Protein AF-A0A438HH87-F1 (afdb_monomer_lite)

Structure (mmCIF, N/CA/C/O backbone):
data_AF-A0A438HH87-F1
#
_entry.id   AF-A0A438HH87-F1
#
loop_
_atom_site.group_PDB
_atom_site.id
_atom_site.type_symbol
_atom_site.label_atom_id
_atom_site.label_alt_id
_atom_site.label_comp_id
_atom_site.label_asym_id
_atom_site.label_entity_id
_atom_site.label_seq_id
_atom_site.pdbx_PDB_ins_code
_atom_site.Cartn_x
_atom_site.Cartn_y
_atom_site.Cartn_z
_atom_site.occupancy
_atom_site.B_iso_or_equiv
_atom_site.auth_seq_id
_atom_site.auth_comp_id
_atom_site.aut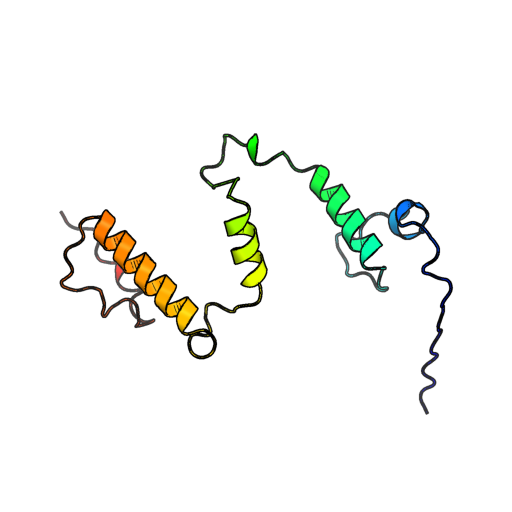h_asym_id
_atom_site.auth_atom_id
_atom_site.pdbx_PDB_model_num
ATOM 1 N N . MET A 1 1 ? -16.057 -12.570 -38.753 1.00 33.75 1 MET A N 1
ATOM 2 C CA . MET A 1 1 ? -15.200 -13.696 -38.332 1.00 33.75 1 MET A CA 1
ATOM 3 C C . MET A 1 1 ? -13.839 -13.107 -37.994 1.00 33.75 1 MET A C 1
ATOM 5 O O . MET A 1 1 ? -13.091 -12.773 -38.899 1.00 33.75 1 MET A O 1
ATOM 9 N N . VAL A 1 2 ? -13.604 -12.812 -36.714 1.00 32.81 2 VAL A N 1
ATOM 10 C CA . VAL A 1 2 ? -12.343 -12.239 -36.220 1.00 32.81 2 VAL A CA 1
ATOM 11 C C . VAL A 1 2 ? -11.447 -13.413 -35.855 1.00 32.81 2 VAL A C 1
ATOM 13 O O . VAL A 1 2 ? -11.847 -14.264 -35.066 1.00 32.81 2 VAL A O 1
ATOM 16 N N . ILE A 1 3 ? -10.277 -13.500 -36.481 1.00 38.28 3 ILE A N 1
ATOM 17 C CA . ILE A 1 3 ? -9.288 -14.530 -36.170 1.00 38.28 3 ILE A CA 1
ATOM 18 C C . ILE A 1 3 ? -8.517 -14.026 -34.950 1.00 38.28 3 ILE A C 1
ATOM 20 O O . ILE A 1 3 ? -7.597 -13.222 -35.073 1.00 38.28 3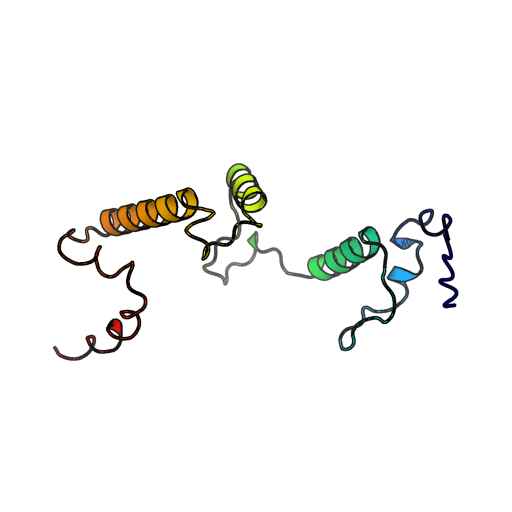 ILE A O 1
ATOM 24 N N . SER A 1 4 ? -8.937 -14.447 -33.758 1.00 40.66 4 SER A N 1
ATOM 25 C CA . SER A 1 4 ? -8.120 -14.331 -32.551 1.00 40.66 4 SER A CA 1
ATOM 26 C C . SER A 1 4 ? -6.971 -15.323 -32.677 1.00 40.66 4 SER A C 1
ATOM 28 O O . SER A 1 4 ? -7.137 -16.514 -32.425 1.00 40.66 4 SER A O 1
ATOM 30 N N . THR A 1 5 ? -5.809 -14.848 -33.116 1.00 40.53 5 THR A N 1
ATOM 31 C CA . THR A 1 5 ? -4.584 -15.647 -33.110 1.00 40.53 5 THR A CA 1
ATOM 32 C C . THR A 1 5 ? -4.148 -15.837 -31.660 1.00 40.53 5 THR A C 1
ATOM 34 O O . THR A 1 5 ? -3.469 -14.990 -31.085 1.00 40.53 5 THR A O 1
ATOM 37 N N . THR A 1 6 ? -4.557 -16.943 -31.042 1.00 46.66 6 THR A N 1
ATOM 38 C CA . THR A 1 6 ? -3.969 -17.415 -29.789 1.00 46.66 6 THR A CA 1
ATOM 39 C C . THR A 1 6 ? -2.578 -17.955 -30.102 1.00 46.66 6 THR A C 1
ATOM 41 O O . THR A 1 6 ? -2.410 -19.143 -30.373 1.00 46.66 6 THR A O 1
ATOM 44 N N . ILE A 1 7 ? -1.573 -17.077 -30.106 1.00 50.19 7 ILE A N 1
ATOM 45 C CA . ILE A 1 7 ? -0.180 -17.513 -30.013 1.00 50.19 7 ILE A CA 1
ATOM 46 C C . ILE A 1 7 ? -0.001 -17.999 -28.574 1.00 50.19 7 ILE A C 1
ATOM 48 O O . ILE A 1 7 ? 0.280 -17.223 -27.666 1.00 50.19 7 ILE A O 1
ATOM 52 N N . SER A 1 8 ? -0.254 -19.287 -28.350 1.00 49.16 8 SER A N 1
ATOM 53 C CA . SER A 1 8 ? 0.157 -19.977 -27.135 1.00 49.16 8 SER A CA 1
ATOM 54 C C . SER A 1 8 ? 1.669 -20.179 -27.207 1.00 49.16 8 SER A C 1
ATOM 56 O O . SER A 1 8 ? 2.136 -21.255 -27.584 1.00 49.16 8 SER A O 1
ATOM 58 N N . ASP A 1 9 ? 2.442 -19.134 -26.911 1.00 45.75 9 ASP A N 1
ATOM 59 C CA . ASP A 1 9 ? 3.893 -19.259 -26.812 1.00 45.75 9 ASP A CA 1
ATOM 60 C C . ASP A 1 9 ? 4.251 -19.815 -25.430 1.00 45.75 9 ASP A C 1
ATOM 62 O O . ASP A 1 9 ? 4.641 -19.112 -24.502 1.00 45.75 9 ASP A O 1
ATOM 66 N N . SER A 1 10 ? 4.075 -21.126 -25.267 1.00 47.91 10 SER A N 1
ATOM 67 C CA . SER A 1 10 ? 4.450 -21.867 -24.057 1.00 47.91 10 SER A CA 1
ATOM 68 C C . SER A 1 10 ? 5.968 -21.881 -23.797 1.00 47.91 10 SER A C 1
ATOM 70 O O . SER A 1 10 ? 6.419 -22.549 -22.869 1.00 47.91 10 SER A O 1
ATOM 72 N N . SER A 1 11 ? 6.764 -21.178 -24.614 1.00 48.41 11 SER A N 1
ATOM 73 C CA . SER A 1 11 ? 8.227 -21.140 -24.560 1.00 48.41 11 SER A CA 1
ATOM 74 C C . SER A 1 11 ? 8.809 -19.902 -23.852 1.00 48.41 11 SER A C 1
ATOM 76 O O . SER A 1 11 ? 9.995 -19.893 -23.523 1.00 48.41 11 SER A O 1
ATOM 78 N N . GLU A 1 12 ? 7.997 -18.885 -23.527 1.00 54.31 12 GLU A N 1
ATOM 79 C CA . GLU A 1 12 ? 8.492 -17.616 -22.957 1.00 54.31 12 GLU A CA 1
ATOM 80 C C . GLU A 1 12 ? 8.892 -17.671 -21.469 1.00 54.31 12 GLU A C 1
ATOM 82 O O . GLU A 1 12 ? 9.579 -16.773 -20.983 1.00 54.31 12 GLU A O 1
ATOM 87 N N . HIS A 1 13 ? 8.530 -18.729 -20.740 1.00 54.97 13 HIS A N 1
ATOM 88 C CA . HIS A 1 13 ? 8.760 -18.831 -19.290 1.00 54.97 13 HIS A CA 1
ATOM 89 C C . HIS A 1 13 ? 10.085 -19.501 -18.880 1.00 54.97 13 HIS A C 1
ATOM 91 O O . HIS A 1 13 ? 10.330 -19.683 -17.690 1.00 54.97 13 HIS A O 1
ATOM 97 N N . LEU A 1 14 ? 10.952 -19.876 -19.827 1.00 56.44 14 LEU A N 1
ATOM 98 C CA . LEU A 1 14 ? 12.192 -20.612 -19.522 1.00 56.44 14 LEU A CA 1
ATOM 99 C C . LEU A 1 14 ? 13.410 -19.721 -19.229 1.00 56.44 14 LEU A C 1
ATOM 101 O O . LEU A 1 14 ? 14.470 -20.232 -18.866 1.00 56.44 14 LEU A O 1
ATOM 105 N N . HIS A 1 15 ? 13.290 -18.399 -19.368 1.00 58.31 15 HIS A N 1
ATOM 106 C CA . HIS A 1 15 ? 14.397 -17.483 -19.100 1.00 58.31 15 HIS A CA 1
ATOM 107 C C . HIS A 1 15 ? 14.330 -16.917 -17.681 1.00 58.31 15 HIS A C 1
ATOM 109 O O . HIS A 1 15 ? 13.342 -16.297 -17.297 1.00 58.31 15 HIS A O 1
ATOM 115 N N . ALA A 1 16 ? 15.423 -17.068 -16.924 1.00 68.75 16 ALA A N 1
ATOM 116 C CA . ALA A 1 16 ? 15.635 -16.319 -15.688 1.00 68.75 16 ALA A CA 1
ATOM 117 C C . ALA A 1 16 ? 15.455 -14.812 -15.951 1.00 68.75 16 ALA A C 1
ATOM 119 O O . ALA A 1 16 ? 15.896 -14.323 -16.993 1.00 68.75 16 ALA A O 1
ATOM 120 N N . THR A 1 17 ? 14.849 -14.071 -15.017 1.00 74.38 17 THR A N 1
ATOM 121 C CA . THR A 1 17 ? 14.486 -12.649 -15.183 1.00 74.38 17 THR A CA 1
ATOM 122 C C . THR A 1 17 ? 15.621 -11.801 -15.767 1.00 74.38 17 THR A C 1
ATOM 124 O O . THR A 1 17 ? 15.412 -11.082 -16.741 1.00 74.38 17 THR A O 1
ATOM 127 N N . PHE A 1 18 ? 16.848 -11.967 -15.270 1.00 75.38 18 PHE A N 1
ATOM 128 C CA . PHE A 1 18 ? 18.034 -11.238 -15.740 1.00 75.38 18 PHE A CA 1
ATOM 129 C C . PHE A 1 18 ? 18.606 -11.719 -17.085 1.00 75.38 18 PHE A C 1
ATOM 131 O O . PHE A 1 18 ? 19.342 -10.987 -17.740 1.00 75.38 18 PHE A O 1
ATOM 138 N N . ALA A 1 19 ? 18.272 -12.936 -17.523 1.00 76.75 19 ALA A N 1
ATOM 139 C CA . ALA A 1 19 ? 18.620 -13.459 -18.847 1.00 76.75 19 ALA A CA 1
ATOM 140 C C . ALA A 1 19 ? 17.569 -13.102 -19.915 1.00 76.75 19 ALA A C 1
ATOM 142 O O . ALA A 1 19 ? 17.790 -13.332 -21.106 1.00 76.75 19 ALA A O 1
ATOM 143 N N . SER A 1 20 ? 16.423 -12.563 -19.495 1.00 75.38 20 SER A N 1
ATOM 144 C CA . SER A 1 20 ? 15.342 -12.156 -20.384 1.00 75.38 20 SER A CA 1
ATOM 145 C C . SER A 1 20 ? 15.654 -10.837 -21.100 1.00 75.38 20 SER A C 1
ATOM 147 O O . SER A 1 20 ? 16.503 -10.044 -20.689 1.00 75.38 20 SER A O 1
ATOM 149 N N . ARG A 1 21 ? 14.917 -10.560 -22.178 1.00 73.50 21 ARG A N 1
ATOM 150 C CA . ARG A 1 21 ? 15.008 -9.282 -22.901 1.00 73.50 21 ARG A CA 1
ATOM 151 C C . ARG A 1 21 ? 14.490 -8.083 -22.094 1.00 73.50 21 ARG A C 1
ATOM 153 O O . ARG A 1 21 ? 14.824 -6.957 -22.433 1.00 73.50 21 ARG A O 1
ATOM 160 N N . TYR A 1 22 ? 13.708 -8.314 -21.037 1.00 72.75 22 TYR A N 1
ATOM 161 C CA . TYR A 1 22 ? 13.012 -7.257 -20.295 1.00 72.75 22 TYR A CA 1
ATOM 162 C C . TYR A 1 22 ? 13.943 -6.367 -19.461 1.00 72.75 22 TYR A C 1
ATOM 164 O O . TYR A 1 22 ? 13.583 -5.235 -19.175 1.00 72.75 22 TYR A O 1
ATOM 172 N N . VAL A 1 23 ? 15.139 -6.851 -19.108 1.00 71.06 23 VAL A N 1
ATOM 173 C CA . VAL A 1 23 ? 16.140 -6.092 -18.328 1.00 71.06 23 VAL A CA 1
ATOM 174 C C . VAL A 1 23 ? 17.137 -5.350 -19.239 1.00 71.06 23 VAL A C 1
ATOM 176 O O . VAL A 1 23 ? 18.004 -4.623 -18.766 1.00 71.06 23 VAL A O 1
ATOM 179 N N . ARG A 1 24 ? 17.047 -5.527 -20.567 1.00 75.00 24 ARG A N 1
ATOM 180 C CA . ARG A 1 24 ? 17.979 -4.904 -21.527 1.00 75.00 24 ARG A CA 1
ATOM 181 C C . ARG A 1 24 ? 17.582 -3.489 -21.928 1.00 75.00 24 ARG A C 1
ATOM 183 O O . ARG A 1 24 ? 18.462 -2.680 -22.210 1.00 75.00 24 ARG A O 1
ATOM 190 N N . ASP A 1 25 ? 16.284 -3.214 -21.966 1.00 75.06 25 ASP A N 1
ATOM 191 C CA . ASP A 1 25 ? 15.749 -1.914 -22.353 1.00 75.06 25 ASP A CA 1
ATOM 192 C C . ASP A 1 25 ? 15.479 -1.055 -21.105 1.00 75.06 25 ASP A C 1
ATOM 194 O O . ASP A 1 25 ? 15.066 -1.583 -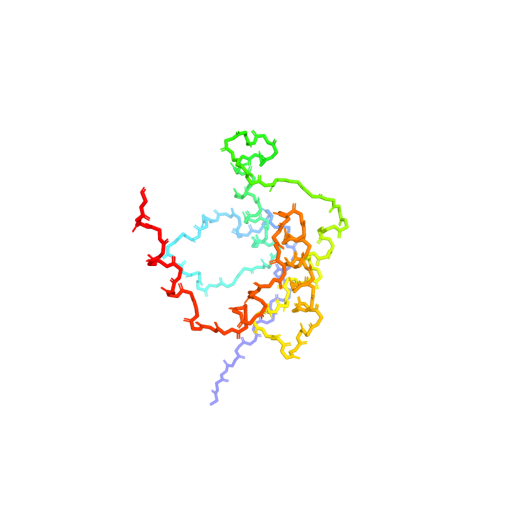20.070 1.00 75.06 25 ASP A O 1
ATOM 198 N N . PRO A 1 26 ? 15.700 0.270 -21.167 1.00 75.81 26 PRO A N 1
ATOM 199 C CA . PRO A 1 26 ? 15.411 1.155 -20.044 1.00 75.81 26 PRO A CA 1
ATOM 200 C C . PRO A 1 26 ? 13.909 1.189 -19.731 1.00 75.81 26 PRO A C 1
ATOM 202 O O . PRO A 1 26 ? 13.078 1.137 -20.643 1.00 75.81 26 PRO A O 1
ATOM 205 N N . LEU A 1 27 ? 13.554 1.354 -18.448 1.00 82.94 27 LEU A N 1
ATOM 206 C CA . LEU A 1 27 ? 12.150 1.460 -18.048 1.00 82.94 27 LEU A CA 1
ATOM 207 C C . LEU A 1 27 ? 11.454 2.638 -18.756 1.00 82.94 27 LEU A C 1
ATOM 209 O O . LEU A 1 27 ? 11.986 3.755 -18.778 1.00 82.94 27 LEU A O 1
ATOM 213 N N . PRO A 1 28 ? 10.240 2.434 -19.292 1.00 84.56 28 PRO A N 1
ATOM 214 C CA . PRO A 1 28 ? 9.463 3.504 -19.896 1.00 84.56 28 PRO A CA 1
ATOM 215 C C . PRO A 1 28 ? 8.969 4.484 -18.823 1.00 84.56 28 PRO A C 1
ATOM 217 O O . PRO A 1 28 ? 8.168 4.132 -17.965 1.00 84.56 28 PRO A O 1
ATOM 220 N N . LYS A 1 29 ? 9.433 5.740 -18.893 1.00 87.62 29 LYS A N 1
ATOM 221 C CA . LYS A 1 29 ? 9.135 6.786 -17.889 1.00 87.62 29 LYS A CA 1
ATOM 222 C C . LYS A 1 29 ? 7.949 7.690 -18.230 1.00 87.62 29 LYS A C 1
ATOM 224 O O . LYS A 1 29 ? 7.362 8.292 -17.342 1.00 87.62 29 LYS A O 1
ATOM 229 N N . PHE A 1 30 ? 7.621 7.827 -19.516 1.00 91.31 30 PHE A N 1
ATOM 230 C CA . PHE A 1 30 ? 6.710 8.882 -19.999 1.00 91.31 30 PHE A CA 1
ATOM 231 C C . PHE A 1 30 ? 5.538 8.373 -20.840 1.00 91.31 30 PHE A C 1
ATOM 233 O O . PHE A 1 30 ? 4.684 9.158 -21.246 1.00 91.31 30 PHE A O 1
ATOM 240 N N . LYS A 1 31 ? 5.511 7.078 -21.159 1.00 91.62 31 LYS A N 1
ATOM 241 C CA . LYS A 1 31 ? 4.454 6.452 -21.956 1.00 91.62 31 LYS A CA 1
ATOM 242 C C . LYS A 1 31 ? 4.154 5.072 -21.403 1.00 91.62 31 LYS A C 1
ATOM 244 O O . LYS A 1 31 ? 5.066 4.379 -20.961 1.00 91.62 31 LYS A O 1
ATOM 249 N N . MET A 1 32 ? 2.888 4.677 -21.472 1.00 91.12 32 MET A N 1
ATOM 250 C CA . MET A 1 32 ? 2.488 3.314 -21.150 1.00 91.12 32 MET A CA 1
ATOM 251 C C . MET A 1 32 ? 3.098 2.341 -22.179 1.00 91.12 32 MET A C 1
ATOM 253 O O . MET A 1 32 ? 3.045 2.640 -23.376 1.00 91.12 32 MET A O 1
ATOM 257 N N . PRO A 1 33 ? 3.684 1.207 -21.754 1.00 89.31 33 PRO A N 1
ATOM 258 C CA . PRO A 1 33 ? 4.188 0.194 -22.676 1.00 89.31 33 PRO A CA 1
ATOM 259 C C . PRO A 1 33 ? 3.058 -0.396 -23.529 1.00 89.31 33 PRO A C 1
ATOM 261 O O . PRO A 1 33 ? 1.977 -0.676 -23.018 1.00 89.31 33 PRO A O 1
ATOM 264 N N . GLU A 1 34 ? 3.322 -0.660 -24.810 1.00 89.06 34 GLU A N 1
ATOM 265 C CA . GLU A 1 34 ? 2.351 -1.318 -25.703 1.00 89.06 34 GLU A CA 1
ATOM 266 C C . GLU A 1 34 ? 2.190 -2.820 -25.417 1.00 89.06 34 GLU A C 1
ATOM 268 O O . GLU A 1 34 ? 1.199 -3.431 -25.813 1.00 89.06 34 GLU A O 1
ATOM 273 N N . ARG A 1 35 ? 3.177 -3.438 -24.758 1.00 86.50 35 ARG A N 1
ATOM 274 C CA . ARG A 1 35 ? 3.221 -4.878 -24.478 1.00 86.50 35 ARG A CA 1
ATOM 275 C C . ARG A 1 35 ? 3.385 -5.127 -22.987 1.00 86.50 35 ARG A C 1
ATOM 277 O O . ARG A 1 35 ? 4.124 -4.413 -22.314 1.00 86.50 35 ARG A O 1
ATOM 284 N N . SER A 1 36 ? 2.734 -6.176 -22.495 1.00 86.75 36 SER A N 1
ATOM 285 C CA . SER A 1 36 ? 2.913 -6.664 -21.130 1.00 86.75 36 SER A CA 1
ATOM 286 C C . SER A 1 36 ? 4.276 -7.332 -20.944 1.00 86.75 36 SER A C 1
ATOM 288 O O . SER A 1 36 ? 4.845 -7.898 -21.881 1.00 86.75 36 SER A O 1
ATOM 290 N N . ILE A 1 37 ? 4.760 -7.316 -19.706 1.00 86.94 37 ILE A N 1
ATOM 291 C CA . ILE A 1 37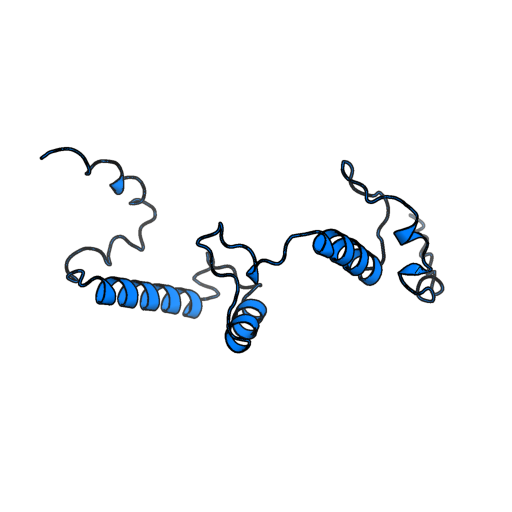 ? 5.934 -8.069 -19.260 1.00 86.94 37 ILE A CA 1
ATOM 292 C C . ILE A 1 37 ? 5.511 -9.098 -18.198 1.00 86.94 37 ILE A C 1
ATOM 294 O O . ILE A 1 37 ? 4.485 -8.895 -17.542 1.00 86.94 37 ILE A O 1
ATOM 298 N N . PRO A 1 38 ? 6.265 -10.195 -18.008 1.00 88.50 38 PRO A N 1
ATOM 299 C CA . PRO A 1 38 ? 6.023 -11.144 -16.927 1.00 88.50 38 PRO A CA 1
ATOM 300 C C . PRO A 1 38 ? 6.037 -10.457 -15.558 1.00 88.50 38 PRO A C 1
ATOM 302 O O . PRO A 1 38 ? 6.842 -9.553 -15.319 1.00 88.50 38 PRO A O 1
ATOM 305 N N . LYS A 1 39 ? 5.172 -10.906 -14.641 1.00 89.44 39 LYS A N 1
ATOM 306 C CA . LYS A 1 39 ? 5.031 -10.313 -13.299 1.00 89.44 39 LYS A CA 1
ATOM 307 C C . LYS A 1 39 ? 6.332 -10.379 -12.491 1.00 89.44 39 LYS A C 1
ATOM 309 O O . LYS A 1 39 ? 6.645 -9.441 -11.769 1.00 89.44 39 LYS A O 1
ATOM 314 N N . GLU A 1 40 ? 7.111 -11.446 -12.658 1.00 87.50 40 GLU A N 1
ATOM 315 C CA . GLU A 1 40 ? 8.404 -11.643 -11.997 1.00 87.50 40 GLU A CA 1
ATOM 316 C C . GLU A 1 40 ? 9.439 -10.632 -12.497 1.00 87.50 40 GLU A C 1
ATOM 318 O O . GLU A 1 40 ? 10.221 -10.103 -11.711 1.00 87.50 40 GLU A O 1
ATOM 323 N N . ALA A 1 41 ? 9.414 -10.327 -13.800 1.00 87.69 41 ALA A N 1
ATOM 324 C CA . ALA A 1 41 ? 10.277 -9.312 -14.387 1.00 87.69 41 ALA A CA 1
ATOM 325 C C . ALA A 1 41 ? 9.892 -7.911 -13.912 1.00 87.69 41 ALA A C 1
ATOM 327 O O . ALA A 1 41 ? 10.762 -7.165 -13.478 1.00 87.69 41 ALA A O 1
ATOM 328 N N . ALA A 1 42 ? 8.598 -7.579 -13.916 1.00 88.94 42 ALA A N 1
ATOM 329 C CA . ALA A 1 42 ? 8.115 -6.302 -13.393 1.00 88.94 42 ALA A CA 1
ATOM 330 C C . ALA A 1 42 ? 8.513 -6.095 -11.924 1.00 88.94 42 ALA A C 1
ATOM 332 O O . ALA A 1 42 ? 9.055 -5.048 -11.577 1.00 88.94 42 ALA A O 1
ATOM 333 N N . PHE A 1 43 ? 8.281 -7.106 -11.081 1.00 90.88 43 PHE A N 1
ATOM 334 C CA . PHE A 1 43 ? 8.614 -7.056 -9.660 1.00 90.88 43 PHE A CA 1
ATOM 335 C C . PHE A 1 43 ? 10.110 -6.836 -9.433 1.00 90.88 43 PHE A C 1
ATOM 337 O O . PHE A 1 43 ? 10.477 -5.942 -8.677 1.00 90.88 43 PHE A O 1
ATOM 344 N N . GLN A 1 44 ? 10.968 -7.606 -10.111 1.00 90.25 44 GLN A N 1
ATOM 345 C CA . GLN A 1 44 ? 12.416 -7.485 -9.942 1.00 90.25 44 GLN A CA 1
ATOM 346 C C . GLN A 1 44 ? 12.921 -6.107 -10.365 1.00 90.25 44 GLN A C 1
ATOM 348 O O . GLN A 1 44 ? 13.666 -5.481 -9.625 1.00 90.25 44 GLN A O 1
ATOM 353 N N . ILE A 1 45 ? 12.480 -5.618 -11.526 1.00 89.50 45 ILE A N 1
ATOM 354 C CA . ILE A 1 45 ? 12.930 -4.330 -12.056 1.00 89.50 45 ILE A CA 1
ATOM 355 C C . ILE A 1 45 ? 12.540 -3.189 -11.098 1.00 89.50 45 ILE A C 1
ATOM 357 O O . ILE A 1 45 ? 13.373 -2.343 -10.785 1.00 89.50 45 ILE A O 1
ATOM 361 N N . ILE A 1 46 ? 11.296 -3.179 -10.600 1.00 90.12 46 ILE A N 1
ATOM 362 C CA . ILE A 1 46 ? 10.837 -2.167 -9.633 1.00 90.12 46 ILE A CA 1
ATOM 363 C C . ILE A 1 46 ? 11.594 -2.307 -8.308 1.00 90.12 46 ILE A C 1
ATOM 365 O O . ILE A 1 46 ? 12.010 -1.308 -7.728 1.00 90.12 46 ILE A O 1
ATOM 369 N N . SER A 1 47 ? 11.799 -3.539 -7.834 1.00 91.75 47 SER A N 1
ATOM 370 C CA . SER A 1 47 ? 12.552 -3.797 -6.607 1.00 91.75 47 SER A CA 1
ATOM 371 C C . SER A 1 47 ? 13.990 -3.286 -6.705 1.00 91.75 47 SER A C 1
ATOM 373 O O . SER A 1 47 ? 14.477 -2.714 -5.737 1.00 91.75 47 SER A O 1
ATOM 375 N N . ASP A 1 48 ? 14.659 -3.476 -7.843 1.0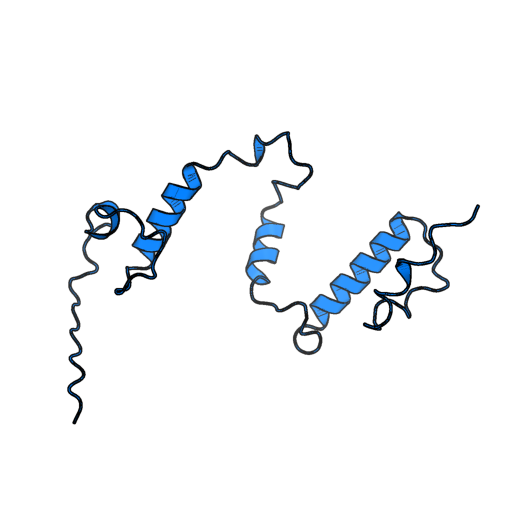0 90.56 48 ASP A N 1
ATOM 376 C CA . ASP A 1 48 ? 16.036 -3.024 -8.063 1.00 90.56 48 ASP A CA 1
ATOM 377 C C . ASP A 1 48 ? 16.128 -1.489 -8.086 1.00 90.56 48 ASP A C 1
ATOM 379 O O . ASP A 1 48 ? 17.073 -0.919 -7.542 1.00 90.56 48 ASP A O 1
ATOM 383 N N . GLU A 1 49 ? 15.135 -0.803 -8.663 1.00 90.06 49 GLU A N 1
ATOM 384 C CA . GLU A 1 49 ? 15.072 0.665 -8.648 1.00 90.06 49 GLU A CA 1
ATOM 385 C C . GLU A 1 49 ? 14.845 1.205 -7.226 1.00 90.06 49 GLU A C 1
ATOM 387 O O . GLU A 1 49 ? 15.516 2.153 -6.819 1.00 90.06 49 GLU A O 1
ATOM 392 N N . LEU A 1 50 ? 13.993 0.548 -6.428 1.00 91.69 50 LEU A N 1
ATOM 393 C CA . LEU A 1 50 ? 13.753 0.901 -5.022 1.00 91.69 50 LEU A CA 1
ATOM 394 C C . LEU A 1 50 ? 14.964 0.647 -4.108 1.00 91.69 50 LEU A C 1
ATOM 396 O O . LEU A 1 50 ? 15.071 1.273 -3.059 1.00 91.69 50 LEU A O 1
ATOM 400 N N . MET A 1 51 ? 15.910 -0.224 -4.480 1.00 90.44 51 MET A N 1
ATOM 401 C CA . MET A 1 51 ? 17.152 -0.404 -3.705 1.00 90.44 51 MET A CA 1
ATOM 402 C C . MET A 1 51 ? 18.055 0.836 -3.719 1.00 90.44 51 MET A C 1
ATOM 404 O O . MET A 1 51 ? 18.974 0.927 -2.903 1.00 90.44 51 MET A O 1
ATOM 408 N N . LEU A 1 52 ? 17.821 1.776 -4.640 1.00 91.06 52 LEU A N 1
ATOM 409 C CA . LEU A 1 52 ? 18.527 3.056 -4.680 1.00 91.06 52 LEU A CA 1
ATOM 410 C C . LEU A 1 52 ? 17.998 4.052 -3.638 1.00 91.06 52 LEU A C 1
ATOM 412 O O . LEU A 1 52 ? 18.676 5.048 -3.367 1.00 91.06 52 LEU A O 1
ATOM 416 N N . ASP A 1 53 ? 16.833 3.789 -3.037 1.00 92.19 53 ASP A N 1
ATOM 417 C CA . ASP A 1 53 ? 16.310 4.606 -1.947 1.00 92.19 53 ASP A CA 1
ATOM 418 C C . ASP A 1 53 ? 17.141 4.430 -0.667 1.00 92.19 53 ASP A C 1
ATOM 420 O O . ASP A 1 53 ? 17.698 3.373 -0.358 1.00 92.19 53 ASP A O 1
ATOM 424 N N . GLY A 1 54 ? 17.221 5.505 0.119 1.00 89.62 54 GLY A N 1
ATOM 425 C CA . GLY A 1 54 ? 17.884 5.470 1.417 1.00 89.62 54 GLY A CA 1
ATOM 426 C C . GLY A 1 54 ? 17.147 4.559 2.400 1.00 89.62 54 GLY A C 1
ATOM 427 O O . GLY A 1 54 ? 15.920 4.531 2.436 1.00 89.62 54 GLY A O 1
ATOM 428 N N . ASN A 1 55 ? 17.890 3.852 3.256 1.00 92.19 55 ASN A N 1
ATOM 429 C CA . ASN A 1 55 ? 17.290 3.002 4.284 1.00 92.19 55 ASN A CA 1
ATOM 430 C C . ASN A 1 55 ? 16.450 3.850 5.268 1.00 92.19 55 ASN A C 1
ATOM 432 O O . ASN A 1 55 ? 17.033 4.664 5.995 1.00 92.19 55 ASN A O 1
ATOM 436 N N . PRO A 1 56 ? 15.122 3.634 5.375 1.00 93.69 56 PRO A N 1
ATOM 437 C CA . PRO A 1 56 ? 14.258 4.429 6.247 1.00 93.69 56 PRO A CA 1
ATOM 438 C C . PRO A 1 56 ? 14.679 4.417 7.721 1.00 93.69 56 PRO A C 1
ATOM 440 O O . PRO A 1 56 ? 14.499 5.411 8.417 1.00 93.69 56 PRO A O 1
ATOM 443 N N . ARG A 1 57 ? 15.308 3.337 8.210 1.00 91.25 57 ARG A N 1
ATOM 444 C CA . ARG A 1 57 ? 15.781 3.246 9.606 1.00 91.25 57 ARG A CA 1
ATOM 445 C C . ARG A 1 57 ? 16.963 4.168 9.904 1.00 91.25 57 ARG A C 1
ATOM 447 O O . ARG A 1 57 ? 17.233 4.453 11.065 1.00 91.25 57 ARG A O 1
ATOM 454 N N . LEU A 1 58 ? 17.674 4.613 8.870 1.00 94.00 58 LEU A N 1
ATOM 455 C CA . LEU A 1 58 ? 18.782 5.563 8.976 1.00 94.00 58 LEU A CA 1
ATOM 456 C C . LEU A 1 58 ? 18.331 7.006 8.707 1.00 94.00 58 LEU A C 1
ATOM 458 O O . LEU A 1 58 ? 19.137 7.931 8.804 1.00 94.00 58 LEU A O 1
ATOM 462 N N . ASN A 1 59 ? 17.053 7.217 8.378 1.00 93.44 59 ASN A N 1
ATOM 463 C CA . ASN A 1 59 ? 16.506 8.543 8.148 1.00 93.44 59 ASN A CA 1
ATOM 464 C C . ASN A 1 59 ? 16.157 9.224 9.479 1.00 93.44 59 ASN A C 1
ATOM 466 O O . ASN A 1 59 ? 15.101 8.983 10.057 1.00 93.44 59 ASN A O 1
ATOM 470 N N . LEU A 1 60 ? 17.038 10.117 9.934 1.00 93.50 60 LEU A N 1
ATOM 471 C CA . LEU A 1 60 ? 16.855 10.901 11.164 1.00 93.50 60 LEU A CA 1
ATOM 472 C C . LEU A 1 60 ? 16.144 12.246 10.941 1.00 93.50 60 LEU A C 1
ATOM 474 O O . LEU A 1 60 ? 15.974 13.013 11.885 1.00 93.50 60 LEU A O 1
ATOM 478 N N . ALA A 1 61 ? 15.766 12.562 9.701 1.00 96.25 61 ALA A N 1
ATOM 479 C CA . ALA A 1 61 ? 15.100 13.818 9.366 1.00 96.25 61 ALA A CA 1
ATOM 480 C C . ALA A 1 61 ? 13.565 13.724 9.435 1.00 96.25 61 ALA A C 1
ATOM 482 O O . ALA A 1 61 ? 12.891 14.752 9.421 1.00 96.25 61 ALA A O 1
ATOM 483 N N . SER A 1 62 ? 13.006 12.509 9.482 1.00 94.00 62 SER A N 1
ATOM 484 C CA . SER A 1 62 ? 11.560 12.273 9.514 1.00 94.00 62 SER A CA 1
ATOM 485 C C . SER A 1 62 ? 11.040 12.071 10.937 1.00 94.00 62 SER A C 1
ATOM 487 O O . SER A 1 62 ? 11.696 11.444 11.764 1.00 94.00 62 SER A O 1
ATOM 489 N N . PHE A 1 63 ? 9.818 12.542 11.191 1.00 97.00 63 PHE A N 1
ATOM 490 C CA . PHE A 1 63 ? 9.052 12.230 12.404 1.00 97.00 63 PHE A CA 1
ATOM 491 C C . PHE A 1 63 ? 8.160 10.984 12.247 1.00 97.00 63 PHE A C 1
ATOM 493 O O . PHE A 1 63 ? 7.488 10.588 13.195 1.00 97.00 63 PHE A O 1
ATOM 500 N N . VAL A 1 64 ? 8.104 10.391 11.049 1.00 97.56 64 VAL A N 1
ATOM 501 C CA . VAL A 1 64 ? 7.246 9.236 10.742 1.00 97.56 64 VAL A CA 1
ATOM 502 C C . VAL A 1 64 ? 7.898 7.935 11.214 1.00 97.56 64 VAL A C 1
ATOM 504 O O . VAL A 1 64 ? 9.109 7.760 11.095 1.00 97.56 64 VAL A O 1
ATOM 507 N N . THR A 1 65 ? 7.081 7.000 11.703 1.00 96.06 65 THR A N 1
ATOM 508 C CA . THR A 1 65 ? 7.497 5.651 12.104 1.00 96.06 65 THR A CA 1
ATOM 509 C C . THR A 1 65 ? 8.054 4.851 10.921 1.00 96.06 65 THR A C 1
ATOM 511 O O . THR A 1 65 ? 7.403 4.735 9.887 1.00 96.06 65 THR A O 1
ATOM 514 N N . THR A 1 66 ? 9.243 4.261 11.080 1.00 95.81 66 THR A N 1
ATOM 515 C CA . THR A 1 66 ? 9.927 3.456 10.042 1.00 95.81 66 THR A CA 1
ATOM 516 C C . THR A 1 66 ? 10.112 1.985 10.425 1.00 95.81 66 THR A C 1
ATOM 518 O O . THR A 1 66 ? 10.816 1.245 9.735 1.00 95.81 66 THR A O 1
ATOM 521 N N . TRP A 1 67 ? 9.503 1.550 11.530 1.00 96.50 67 TRP A N 1
ATOM 522 C CA . TRP A 1 67 ? 9.548 0.171 12.012 1.00 96.50 67 TRP A CA 1
ATOM 523 C C . TRP A 1 67 ? 8.282 -0.177 12.806 1.00 96.50 67 TRP A C 1
ATOM 525 O O . TRP A 1 67 ? 7.803 0.657 13.573 1.00 96.50 67 TRP A O 1
ATOM 535 N N . MET A 1 68 ? 7.782 -1.402 12.633 1.00 97.38 68 MET A N 1
ATOM 536 C CA . MET A 1 68 ? 6.671 -2.003 13.380 1.00 97.38 68 MET A CA 1
ATOM 537 C C . MET A 1 68 ? 6.957 -3.499 13.610 1.00 97.38 68 MET A C 1
ATOM 539 O O . MET A 1 68 ? 7.833 -4.070 12.957 1.00 97.38 68 MET A O 1
ATOM 543 N N . GLU A 1 69 ? 6.250 -4.130 14.548 1.00 98.06 69 GLU A N 1
ATOM 544 C CA . GLU A 1 69 ? 6.335 -5.569 14.815 1.00 98.06 69 GLU A CA 1
ATOM 545 C C . GLU A 1 69 ? 5.744 -6.424 13.672 1.00 98.06 69 GLU A C 1
ATOM 547 O O . GLU A 1 69 ? 4.815 -6.002 12.978 1.00 98.06 69 GLU A O 1
ATOM 552 N N . GLU A 1 70 ? 6.216 -7.670 13.517 1.00 97.50 70 GLU A N 1
ATOM 553 C CA . GLU A 1 70 ? 5.759 -8.592 12.458 1.00 97.50 70 GLU A CA 1
ATOM 554 C C . GLU A 1 70 ? 4.255 -8.900 12.535 1.00 97.50 70 GLU A C 1
ATOM 556 O O . GLU A 1 70 ? 3.596 -9.172 11.528 1.00 97.50 70 GLU A O 1
ATOM 561 N N . GLU A 1 71 ? 3.690 -8.898 13.740 1.00 97.75 71 GLU A N 1
ATOM 562 C CA . GLU A 1 71 ? 2.258 -9.061 13.965 1.00 97.75 71 GLU A CA 1
ATOM 563 C C . GLU A 1 71 ? 1.463 -7.906 13.349 1.00 97.75 71 GLU A C 1
ATOM 565 O O . GLU A 1 71 ? 0.378 -8.133 12.808 1.00 97.75 71 GLU A O 1
ATOM 570 N N . CYS A 1 72 ? 2.005 -6.684 13.378 1.00 97.12 72 CYS A N 1
ATOM 571 C CA . CYS A 1 72 ? 1.364 -5.528 12.767 1.00 97.12 72 CYS A CA 1
ATOM 572 C C . CYS A 1 72 ? 1.410 -5.607 11.237 1.00 97.12 72 CYS A C 1
ATOM 574 O O . CYS A 1 72 ? 0.379 -5.413 10.592 1.00 97.12 72 CYS A O 1
ATOM 576 N N . ASP A 1 73 ? 2.547 -6.009 10.661 1.00 96.94 73 ASP A N 1
ATOM 577 C CA . ASP A 1 73 ? 2.671 -6.234 9.215 1.00 96.94 73 ASP A CA 1
ATOM 578 C C . ASP A 1 73 ? 1.640 -7.258 8.716 1.00 96.94 73 ASP A C 1
ATOM 580 O O . ASP A 1 73 ? 0.975 -7.044 7.699 1.00 96.94 73 ASP A O 1
ATOM 584 N N . LYS A 1 74 ? 1.435 -8.352 9.466 1.00 97.81 74 LYS A N 1
ATOM 585 C CA . LYS A 1 74 ? 0.408 -9.363 9.153 1.00 97.81 74 LYS A CA 1
ATOM 586 C C . LYS A 1 74 ? -1.002 -8.769 9.161 1.00 97.81 74 LYS A C 1
ATOM 588 O O . LYS A 1 74 ? -1.790 -9.082 8.270 1.00 97.81 74 LYS A O 1
ATOM 593 N N . LEU A 1 75 ? -1.326 -7.917 10.136 1.00 97.56 75 LEU A N 1
ATOM 594 C CA . LEU A 1 75 ? -2.632 -7.253 10.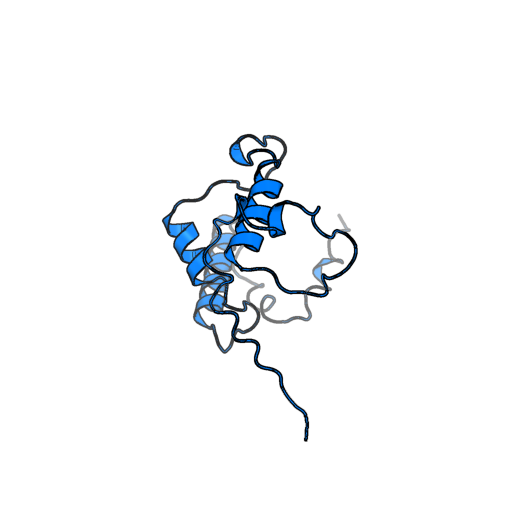217 1.00 97.56 75 LEU A CA 1
ATOM 595 C C . LEU A 1 75 ? -2.851 -6.265 9.064 1.00 97.56 75 LEU A C 1
ATOM 597 O O . LEU A 1 75 ? -3.927 -6.266 8.462 1.00 97.56 75 LEU A O 1
ATOM 601 N N . ILE A 1 76 ? -1.841 -5.463 8.721 1.00 97.69 76 ILE A N 1
ATOM 602 C CA . ILE A 1 76 ? -1.901 -4.513 7.601 1.00 97.69 76 ILE A CA 1
ATOM 603 C C . ILE A 1 76 ? -2.099 -5.273 6.287 1.00 97.69 76 ILE A C 1
ATOM 605 O O . ILE A 1 76 ? -3.041 -4.999 5.546 1.00 97.69 76 ILE A O 1
ATOM 609 N N . MET A 1 77 ? -1.287 -6.300 6.028 1.00 97.75 77 MET A N 1
ATOM 610 C CA . MET A 1 77 ? -1.407 -7.104 4.810 1.00 97.75 77 MET A CA 1
ATOM 611 C C . MET A 1 77 ? -2.743 -7.856 4.719 1.00 97.75 77 MET A C 1
ATOM 613 O O . MET A 1 77 ? -3.292 -7.981 3.627 1.00 97.75 77 MET A O 1
ATOM 617 N N . ALA A 1 78 ? -3.309 -8.308 5.843 1.00 97.19 78 ALA A N 1
ATOM 618 C CA . ALA A 1 78 ? -4.633 -8.938 5.879 1.00 97.19 78 ALA A CA 1
ATOM 619 C C . ALA A 1 78 ? -5.801 -7.946 5.706 1.00 97.19 78 ALA A C 1
ATOM 621 O O . ALA A 1 78 ? -6.936 -8.374 5.492 1.00 97.19 78 ALA A O 1
ATOM 622 N N . SER A 1 79 ? -5.551 -6.638 5.826 1.00 96.69 79 SER A N 1
ATOM 623 C CA . SER A 1 79 ? -6.569 -5.584 5.730 1.00 96.69 79 SER A CA 1
ATOM 624 C C . SER A 1 79 ? -6.392 -4.644 4.535 1.00 96.69 79 SER A C 1
ATOM 626 O O . SER A 1 79 ? -7.248 -3.793 4.318 1.00 96.69 79 SER A O 1
ATOM 628 N N . VAL A 1 80 ? -5.356 -4.832 3.709 1.00 97.75 80 VAL A N 1
ATOM 629 C CA . VAL A 1 80 ? -5.029 -3.960 2.561 1.00 97.75 80 VAL A CA 1
ATOM 630 C C . VAL A 1 80 ? -6.155 -3.838 1.524 1.00 97.75 80 VAL A C 1
ATOM 632 O O . VAL A 1 80 ? -6.234 -2.848 0.804 1.00 97.75 80 VAL A O 1
ATOM 635 N N . ASN A 1 81 ? -7.036 -4.836 1.436 1.00 96.81 81 ASN A N 1
ATOM 636 C CA . ASN A 1 81 ? -8.178 -4.859 0.522 1.00 96.81 81 ASN A CA 1
ATOM 637 C C . ASN A 1 81 ? -9.488 -4.351 1.151 1.00 96.81 81 ASN A C 1
ATOM 639 O O . ASN A 1 81 ? -10.514 -4.369 0.474 1.00 96.81 81 ASN A O 1
ATOM 643 N N . LYS A 1 82 ? -9.480 -3.931 2.423 1.00 95.88 82 LYS A N 1
ATOM 644 C CA . LYS A 1 82 ? -10.660 -3.374 3.090 1.00 95.88 82 LYS A CA 1
ATOM 645 C C . LYS A 1 82 ? -10.768 -1.885 2.786 1.00 95.88 82 LYS A C 1
ATOM 647 O O . LYS A 1 82 ? -9.851 -1.115 3.066 1.00 95.88 82 LYS A O 1
ATOM 652 N N . ASN A 1 83 ? -11.907 -1.467 2.248 1.00 95.25 83 ASN A N 1
ATOM 653 C CA . ASN A 1 83 ? -12.194 -0.057 2.020 1.00 95.25 83 ASN A CA 1
ATOM 654 C C . ASN A 1 83 ? -12.732 0.583 3.305 1.00 95.25 83 ASN A C 1
ATOM 656 O O . ASN A 1 83 ? -13.853 0.299 3.706 1.00 95.25 83 ASN A O 1
ATOM 660 N N . TYR A 1 84 ? -11.959 1.472 3.928 1.00 93.69 84 TYR A N 1
ATOM 661 C CA . TYR A 1 84 ? -12.362 2.118 5.181 1.00 93.69 84 TYR A CA 1
ATOM 662 C C . TYR A 1 84 ? -13.686 2.899 5.082 1.00 93.69 84 TYR A C 1
ATOM 664 O O . TYR A 1 84 ? -14.404 2.982 6.069 1.00 93.69 84 TYR A O 1
ATOM 672 N N . VAL A 1 85 ? -14.026 3.460 3.914 1.00 95.44 85 VAL A N 1
ATOM 673 C CA . VAL A 1 85 ? -15.264 4.246 3.743 1.00 95.44 85 VAL A CA 1
ATOM 674 C C . VAL A 1 85 ? -16.526 3.375 3.724 1.00 95.44 85 VAL A C 1
ATOM 676 O O . VAL A 1 85 ? -17.625 3.882 3.935 1.00 95.44 85 VAL A O 1
ATOM 679 N N . ASP A 1 86 ? -16.375 2.075 3.474 1.00 96.19 86 ASP A N 1
ATOM 680 C CA . ASP A 1 86 ? -17.481 1.130 3.339 1.00 96.19 86 ASP A CA 1
ATOM 681 C C . ASP A 1 86 ? -17.877 0.552 4.709 1.00 96.19 86 ASP A C 1
ATOM 683 O O . ASP A 1 86 ? -17.479 -0.547 5.103 1.00 96.19 86 ASP A O 1
ATOM 687 N N . MET A 1 87 ? -18.610 1.358 5.481 1.00 90.38 87 MET A N 1
ATOM 688 C CA . MET A 1 87 ? -18.972 1.057 6.874 1.00 90.38 87 MET A CA 1
ATOM 689 C C . MET A 1 87 ? -19.966 -0.107 7.000 1.00 90.38 87 MET A C 1
ATOM 691 O O . MET A 1 87 ? -19.971 -0.794 8.021 1.00 90.38 87 MET A O 1
ATOM 695 N N . ASP A 1 88 ? -20.786 -0.337 5.972 1.00 95.00 88 ASP A N 1
ATOM 696 C CA . ASP A 1 88 ? -21.791 -1.403 5.968 1.00 95.00 88 ASP A CA 1
ATOM 697 C C . ASP A 1 88 ? -21.144 -2.781 5.745 1.00 95.00 88 ASP A C 1
ATOM 699 O O . ASP A 1 88 ? -21.527 -3.756 6.394 1.00 95.00 88 ASP A O 1
ATOM 703 N N . GLU A 1 89 ? -20.129 -2.862 4.875 1.00 96.12 89 GLU A N 1
ATOM 704 C CA . GLU A 1 89 ? -19.398 -4.107 4.598 1.00 96.12 89 GLU A CA 1
ATOM 705 C C . GLU A 1 89 ? -18.363 -4.431 5.693 1.00 96.12 89 GLU A C 1
ATOM 707 O O . GLU A 1 89 ? -18.076 -5.600 5.975 1.00 96.12 89 GLU A O 1
ATOM 712 N N . TYR A 1 90 ? -17.808 -3.406 6.355 1.00 95.62 90 TYR A N 1
ATOM 713 C CA . TYR A 1 90 ? -16.756 -3.561 7.369 1.00 95.62 90 TYR A CA 1
ATOM 714 C C . TYR A 1 90 ? -17.100 -2.931 8.732 1.00 95.62 90 TYR A C 1
ATOM 716 O O . TYR A 1 90 ? -16.295 -2.159 9.264 1.00 95.62 90 TYR A O 1
ATOM 724 N N . PRO A 1 91 ? -18.210 -3.324 9.385 1.00 93.75 91 PRO A N 1
ATOM 725 C CA . PRO A 1 91 ? -18.679 -2.683 10.618 1.00 93.75 91 PRO A CA 1
ATOM 726 C C . PRO A 1 91 ? -17.663 -2.768 11.767 1.00 93.75 91 PRO A C 1
ATOM 728 O O . PRO A 1 91 ? -17.482 -1.823 12.530 1.00 93.75 91 PRO A O 1
ATOM 731 N N . VAL A 1 92 ? -16.912 -3.872 11.851 1.00 95.81 92 VAL A N 1
ATOM 732 C CA . VAL A 1 92 ? -15.867 -4.054 12.875 1.00 95.81 92 VAL A CA 1
ATOM 733 C C . VAL A 1 92 ? -14.702 -3.073 12.682 1.00 95.81 92 VAL A C 1
ATOM 735 O O . VAL A 1 92 ? -14.099 -2.628 13.656 1.00 95.81 92 VAL A O 1
ATOM 738 N N . THR A 1 93 ? -14.374 -2.703 11.439 1.00 95.56 93 THR A N 1
ATOM 739 C CA . THR A 1 93 ? -13.330 -1.700 11.170 1.00 95.56 93 THR A CA 1
ATOM 740 C C . THR A 1 93 ? -13.755 -0.329 11.704 1.00 95.56 93 THR A C 1
ATOM 742 O O . THR A 1 93 ? -12.945 0.370 12.316 1.00 95.56 93 THR A O 1
ATOM 745 N N . THR A 1 94 ? -15.028 0.030 11.536 1.00 93.75 94 THR A N 1
ATOM 746 C CA . THR A 1 94 ? -15.620 1.264 12.069 1.00 93.75 94 THR A CA 1
ATOM 747 C C . THR A 1 94 ? -15.629 1.274 13.594 1.00 93.75 94 THR A C 1
ATOM 749 O O . THR A 1 94 ? -15.216 2.252 14.214 1.00 93.75 94 THR A O 1
ATOM 752 N N . GLU A 1 95 ? -16.032 0.166 14.221 1.00 95.25 95 GLU A N 1
ATOM 753 C CA . GLU A 1 95 ? -16.022 0.030 15.681 1.00 95.25 95 GLU A CA 1
ATOM 754 C C . GLU A 1 95 ? -14.613 0.189 16.264 1.00 95.25 95 GLU A C 1
ATOM 756 O O . GLU A 1 95 ? -14.433 0.877 17.272 1.00 95.25 95 GLU A O 1
ATOM 761 N N . LEU A 1 96 ? -13.595 -0.384 15.611 1.00 95.12 96 LEU A N 1
ATOM 762 C CA . LEU A 1 96 ? -12.199 -0.207 16.015 1.00 95.12 96 LEU A CA 1
ATOM 763 C C . LEU A 1 96 ? -11.759 1.257 15.918 1.00 95.12 96 LEU A C 1
ATOM 765 O O . LEU A 1 96 ? -11.091 1.751 16.828 1.00 95.12 96 LEU A O 1
ATOM 769 N N . GLN A 1 97 ? -12.154 1.977 14.866 1.00 94.88 97 GLN A N 1
ATOM 770 C CA . GLN A 1 97 ? -11.867 3.406 14.763 1.00 94.88 97 GLN A CA 1
ATOM 771 C C . GLN A 1 97 ? -12.558 4.210 15.875 1.00 94.88 97 GLN A C 1
ATOM 773 O O . GLN A 1 97 ? -11.921 5.079 16.483 1.00 94.88 97 GLN A O 1
ATOM 778 N N . ALA A 1 98 ? -13.816 3.906 16.196 1.00 92.62 98 ALA A N 1
ATOM 779 C CA . ALA A 1 98 ? -14.529 4.557 17.292 1.00 92.62 98 ALA A CA 1
ATOM 780 C C . ALA A 1 98 ? -13.854 4.274 18.646 1.00 92.62 98 ALA A C 1
ATOM 782 O O . ALA A 1 98 ? -13.634 5.193 19.439 1.00 92.62 98 ALA A O 1
ATOM 783 N N . PHE A 1 99 ? -13.438 3.028 18.884 1.00 94.94 99 PHE A N 1
ATOM 784 C CA . PHE A 1 99 ? -12.708 2.633 20.088 1.00 94.94 99 PHE A CA 1
ATOM 785 C C . PHE A 1 99 ? -11.377 3.382 20.235 1.00 94.94 99 PHE A C 1
ATOM 787 O O . PHE A 1 99 ? -11.098 3.946 21.295 1.00 94.94 99 PHE A O 1
ATOM 794 N N . LEU A 1 100 ? -10.571 3.448 19.170 1.00 92.25 100 LEU A N 1
ATOM 795 C CA . LEU A 1 100 ? -9.311 4.198 19.168 1.00 92.25 100 LEU A CA 1
ATOM 796 C C . LEU A 1 100 ? -9.538 5.698 19.398 1.00 92.25 100 LEU A C 1
ATOM 798 O O . LEU A 1 100 ? -8.767 6.332 20.119 1.00 92.25 100 LEU A O 1
ATOM 802 N N . SER A 1 101 ? -10.619 6.256 18.849 1.00 91.56 101 SER A N 1
ATOM 803 C CA . SER A 1 101 ? -10.990 7.659 19.067 1.00 91.56 101 SER A CA 1
ATOM 804 C C . SER A 1 101 ? -11.318 7.932 20.538 1.00 91.56 101 SER A C 1
ATOM 806 O O . SER A 1 101 ? -10.836 8.909 21.113 1.00 91.56 101 SER A O 1
ATOM 808 N N . LEU A 1 102 ? -12.074 7.037 21.181 1.00 90.75 102 LEU A N 1
ATOM 809 C CA . LEU A 1 102 ? -12.377 7.128 22.611 1.00 90.75 102 LEU A CA 1
ATOM 810 C C . LEU A 1 102 ? -11.119 6.983 23.475 1.00 90.75 102 LEU A C 1
ATOM 812 O O . LEU A 1 102 ? -10.937 7.743 24.427 1.00 90.75 102 LEU A O 1
ATOM 816 N N . LEU A 1 103 ? -10.228 6.050 23.128 1.00 92.31 103 LEU A N 1
ATOM 817 C CA . LEU A 1 103 ? -8.955 5.872 23.823 1.00 92.31 103 LEU A CA 1
ATOM 818 C C . LEU A 1 103 ? -8.102 7.144 23.743 1.00 92.31 103 LEU A C 1
ATOM 820 O O . LEU A 1 103 ? -7.578 7.598 24.759 1.00 92.31 103 LEU A O 1
ATOM 824 N N . PHE A 1 104 ? -8.008 7.760 22.563 1.00 91.88 104 PHE A N 1
ATOM 825 C CA . PHE A 1 104 ? -7.274 9.009 22.378 1.00 91.88 104 PHE A CA 1
ATOM 826 C C . PHE A 1 104 ? -7.860 10.156 23.214 1.00 91.88 104 PHE A C 1
ATOM 828 O O . PHE A 1 104 ? -7.112 10.869 23.885 1.00 91.88 104 PHE A O 1
ATOM 835 N N . LEU A 1 105 ? -9.187 10.317 23.238 1.00 90.19 105 LEU A N 1
ATOM 836 C CA . LEU A 1 105 ? -9.847 11.315 24.090 1.00 90.19 105 LEU A CA 1
ATOM 837 C C . LEU A 1 105 ? -9.565 11.074 25.578 1.00 90.19 105 LEU A C 1
ATOM 839 O O . LEU A 1 105 ? -9.273 12.024 26.308 1.00 90.19 105 LEU A O 1
ATOM 843 N N . SER A 1 106 ? -9.590 9.808 26.009 1.00 89.94 106 SER A N 1
ATOM 844 C CA . SER A 1 106 ? -9.271 9.420 27.384 1.00 89.94 106 SER A CA 1
ATOM 845 C C . SER A 1 106 ? -7.825 9.758 27.753 1.00 89.94 106 SER A C 1
ATOM 847 O O . SER A 1 106 ? -7.589 10.288 28.836 1.00 89.94 106 SER A O 1
ATOM 849 N N . ILE A 1 107 ? -6.858 9.491 26.868 1.00 92.69 107 ILE A N 1
ATOM 850 C CA . ILE A 1 107 ? -5.439 9.824 27.086 1.00 92.69 107 ILE A CA 1
ATOM 851 C C . ILE A 1 107 ? -5.251 11.342 27.237 1.00 92.69 107 ILE A C 1
ATOM 853 O O . ILE A 1 107 ? -4.473 11.795 28.075 1.00 92.69 107 ILE A O 1
ATOM 857 N N . ASN A 1 108 ? -6.004 12.137 26.474 1.00 91.19 108 ASN A N 1
ATOM 858 C CA . ASN A 1 108 ? -5.940 13.598 26.514 1.00 91.19 108 ASN A CA 1
ATOM 859 C C . ASN A 1 108 ? -6.825 14.236 27.602 1.00 91.19 108 ASN A C 1
ATOM 861 O O . ASN A 1 108 ? -6.928 15.460 27.652 1.00 91.19 108 ASN A O 1
ATOM 865 N N . ASN A 1 109 ? -7.444 13.440 28.486 1.00 86.19 109 ASN A N 1
ATOM 866 C CA . ASN A 1 109 ? -8.332 13.911 29.560 1.00 86.19 109 ASN A CA 1
ATOM 867 C C . ASN A 1 109 ? -9.464 14.833 29.061 1.00 86.19 109 ASN A C 1
ATOM 869 O O . ASN A 1 109 ? -9.845 15.795 29.730 1.00 86.19 109 ASN A O 1
ATOM 873 N N . CYS A 1 110 ? -10.001 14.560 27.870 1.00 76.19 110 CYS A N 1
ATOM 874 C CA . CYS A 1 110 ? -11.097 15.346 27.316 1.00 76.19 110 CYS A CA 1
ATOM 875 C C . CYS A 1 110 ? -12.428 14.917 27.966 1.00 76.19 110 CYS A C 1
ATOM 877 O O . CYS A 1 110 ? -12.825 13.756 27.858 1.00 76.19 110 CYS A O 1
ATOM 879 N N . SER A 1 111 ? -13.114 15.830 28.665 1.00 65.50 111 SER A N 1
ATOM 880 C CA . SER A 1 111 ? -14.400 15.541 29.318 1.00 65.50 111 SER A CA 1
ATOM 881 C C . SER A 1 111 ? -15.481 15.201 28.288 1.00 65.50 111 SER A C 1
ATOM 883 O O . SER A 1 111 ? -15.758 15.974 27.376 1.00 65.50 111 SER A O 1
ATOM 885 N N . SER A 1 112 ? -16.129 14.053 28.478 1.00 60.03 112 SER A N 1
ATOM 886 C CA . SER A 1 112 ? -17.059 13.360 27.570 1.00 60.03 112 SER A CA 1
ATOM 887 C C . SER A 1 112 ? -18.393 14.065 27.265 1.00 60.03 112 SER A C 1
ATOM 889 O O . SER A 1 112 ? -19.302 13.455 26.705 1.00 60.03 112 SER A O 1
ATOM 891 N N . SER A 1 113 ? -18.544 15.347 27.588 1.00 48.81 113 SER A N 1
ATOM 892 C CA . SER A 1 113 ? -19.780 16.094 27.364 1.00 48.81 113 SER A CA 1
ATOM 893 C C . SER A 1 113 ? -19.627 17.063 26.190 1.00 48.81 113 SER A C 1
ATOM 895 O O . SER A 1 113 ? -19.391 18.237 26.444 1.00 48.81 113 SER A O 1
ATOM 897 N N . LEU A 1 114 ? -19.722 16.581 24.938 1.00 48.28 114 LEU A N 1
ATOM 898 C CA . LEU A 1 114 ? -20.366 17.275 23.790 1.00 48.28 114 LEU A CA 1
ATOM 899 C C . LEU A 1 114 ? -20.054 16.695 22.391 1.00 48.28 114 LEU A C 1
ATOM 901 O O . LEU A 1 114 ? -20.834 16.962 21.484 1.00 48.28 114 LEU A O 1
ATOM 905 N N . ASP A 1 115 ? -19.021 15.869 22.188 1.00 47.50 115 ASP A N 1
ATOM 906 C CA . ASP A 1 115 ? -18.500 15.671 20.814 1.00 47.50 115 ASP A CA 1
ATOM 907 C C . ASP A 1 115 ? -18.778 14.320 20.125 1.00 47.50 115 ASP A C 1
ATOM 909 O O . ASP A 1 115 ? -18.495 14.183 18.935 1.00 47.50 115 ASP A O 1
ATOM 913 N N . LEU A 1 116 ? -19.418 13.339 20.777 1.00 48.44 116 LEU A N 1
ATOM 914 C CA . LEU A 1 116 ? -19.790 12.082 20.092 1.00 48.44 116 LEU A CA 1
ATOM 915 C C . LEU A 1 116 ? -20.848 12.273 18.988 1.00 48.44 116 LEU A C 1
ATOM 917 O O . LEU A 1 116 ? -20.956 11.437 18.097 1.00 48.44 116 LEU A O 1
ATOM 921 N N . GLY A 1 117 ? -21.598 13.380 19.014 1.00 42.53 117 GLY A N 1
ATOM 922 C CA . GLY A 1 117 ? -22.550 13.738 17.958 1.00 42.53 117 GLY A CA 1
ATOM 923 C C . GLY A 1 117 ? -21.922 14.416 16.734 1.00 42.53 117 GLY A C 1
ATOM 924 O O . GLY A 1 117 ? -22.619 14.614 15.747 1.00 42.53 117 GLY A O 1
ATOM 925 N N . LEU A 1 118 ? -20.635 14.787 16.776 1.00 46.12 118 LEU A N 1
ATOM 926 C CA . LEU A 1 118 ? -19.968 15.510 15.681 1.00 46.12 118 LEU A CA 1
ATOM 927 C C . LEU A 1 118 ? -19.104 14.613 14.786 1.00 46.12 118 LEU A C 1
ATOM 929 O O . LEU A 1 118 ? -18.718 15.047 13.705 1.00 46.12 118 LEU A O 1
ATOM 933 N N . ALA A 1 119 ? -18.802 13.383 15.212 1.00 44.47 119 ALA A N 1
ATOM 934 C CA . ALA A 1 119 ? -17.939 12.472 14.457 1.00 44.47 119 ALA A CA 1
ATOM 935 C C . ALA A 1 119 ? -18.660 11.741 13.309 1.00 44.47 119 ALA A C 1
ATOM 937 O O . ALA A 1 119 ? -17.998 11.264 12.393 1.00 44.47 119 ALA A O 1
ATOM 938 N N . ASN A 1 120 ? -19.997 11.692 13.333 1.00 44.97 120 ASN A N 1
ATOM 939 C CA . ASN A 1 120 ? -20.801 10.954 12.349 1.00 44.97 120 ASN A CA 1
ATOM 940 C C . ASN A 1 120 ? -21.523 11.853 11.332 1.00 44.97 120 ASN A C 1
ATOM 942 O O . ASN A 1 120 ? -22.234 11.338 10.476 1.00 44.97 120 ASN A O 1
ATOM 946 N N . ASP A 1 121 ? -21.358 13.175 11.415 1.00 35.91 121 ASP A N 1
ATOM 947 C CA . ASP A 1 121 ? -22.017 14.124 10.516 1.00 35.91 121 ASP A CA 1
ATOM 948 C C . ASP A 1 121 ? -20.965 14.809 9.631 1.00 35.91 121 ASP A C 1
ATOM 950 O O . ASP A 1 121 ? -20.201 15.665 10.089 1.00 35.91 121 ASP A O 1
ATOM 954 N N . GLU A 1 122 ? -20.953 14.470 8.336 1.00 47.34 122 GLU A N 1
ATOM 955 C CA . GLU A 1 122 ? -20.061 15.028 7.297 1.00 47.34 122 GLU A CA 1
ATOM 956 C C . GLU A 1 122 ? -20.117 16.570 7.173 1.00 47.34 122 GLU A C 1
ATOM 958 O O . GLU A 1 122 ? -19.337 17.193 6.453 1.00 47.34 122 GLU A O 1
ATOM 963 N N . THR A 1 123 ? -21.013 17.233 7.902 1.00 43.53 123 THR A N 1
ATOM 964 C CA . THR A 1 123 ? -21.250 18.677 7.841 1.00 43.53 123 THR A CA 1
ATOM 965 C C . THR A 1 123 ? -20.342 19.521 8.747 1.00 43.53 123 THR A C 1
ATOM 967 O O . THR A 1 123 ? -20.281 20.740 8.567 1.00 43.53 123 THR A O 1
ATOM 970 N N . ASN A 1 124 ? -19.593 18.936 9.693 1.00 40.66 124 ASN A N 1
ATOM 971 C CA . ASN A 1 124 ? -18.863 19.726 10.703 1.00 40.66 124 ASN A CA 1
ATOM 972 C C . ASN A 1 124 ? -17.386 20.035 10.408 1.00 40.66 124 ASN A C 1
ATOM 974 O O . ASN A 1 124 ? -16.794 20.857 11.115 1.00 40.66 124 ASN A O 1
ATOM 978 N N . LEU A 1 125 ? -16.808 19.520 9.316 1.00 41.62 125 LEU A N 1
ATOM 979 C CA . LEU A 1 125 ? -15.427 19.848 8.923 1.00 41.62 125 LEU A CA 1
ATOM 980 C C . LEU A 1 125 ? -15.234 21.350 8.602 1.00 41.62 125 LEU A C 1
ATOM 982 O O . LEU A 1 125 ? -14.129 21.882 8.681 1.00 41.62 125 LEU A O 1
ATOM 986 N N . VAL A 1 126 ? -16.318 22.069 8.288 1.00 40.31 126 VAL A N 1
ATOM 987 C CA . VAL A 1 126 ? -16.285 23.503 7.944 1.00 40.31 126 VAL A CA 1
ATOM 988 C C . VAL A 1 126 ? -16.343 24.408 9.186 1.00 40.31 126 VAL A C 1
ATOM 990 O O . VAL A 1 126 ? -15.880 25.550 9.147 1.00 40.31 126 VAL A O 1
ATOM 993 N N . ARG A 1 127 ? -16.856 23.923 10.326 1.00 37.66 127 ARG A N 1
ATOM 994 C CA . ARG A 1 127 ? -17.122 24.777 11.500 1.00 37.66 127 ARG A CA 1
ATOM 995 C C . ARG A 1 127 ? -15.925 24.983 12.426 1.00 37.66 127 ARG A C 1
ATOM 997 O O . ARG A 1 127 ? -15.882 25.992 13.131 1.00 37.66 127 ARG A O 1
ATOM 1004 N N . PHE A 1 128 ? -14.920 24.108 12.378 1.00 38.22 128 PHE A N 1
ATOM 1005 C CA . PHE A 1 128 ? -13.708 24.262 13.192 1.00 38.22 128 PHE A CA 1
ATOM 1006 C C . PHE A 1 128 ? -12.794 25.412 12.739 1.00 38.22 128 PHE A C 1
ATOM 1008 O O . PHE A 1 128 ? -11.949 25.862 13.509 1.00 38.22 128 PHE A O 1
ATOM 1015 N N . ARG A 1 129 ? -12.994 25.971 11.535 1.00 39.97 129 ARG A N 1
ATOM 1016 C CA . ARG A 1 129 ? -12.145 27.055 11.011 1.00 39.97 129 ARG A CA 1
ATOM 1017 C C . ARG A 1 129 ? -12.463 28.451 11.572 1.00 39.97 129 ARG A C 1
ATOM 1019 O O . ARG A 1 129 ? -11.704 29.377 11.316 1.00 39.97 129 ARG A O 1
ATOM 1026 N N . HIS A 1 130 ? -13.542 28.621 12.345 1.00 39.06 130 HIS A N 1
ATOM 1027 C CA . HIS A 1 130 ? -14.013 29.950 12.779 1.00 39.06 130 HIS A CA 1
ATOM 1028 C C . HIS A 1 130 ? -13.966 30.238 14.290 1.00 39.06 130 HIS A C 1
ATOM 1030 O O . HIS A 1 130 ? -14.403 31.311 14.699 1.00 39.06 130 HIS A O 1
ATOM 1036 N N . ARG A 1 131 ? -13.422 29.348 15.133 1.00 43.34 131 ARG A N 1
ATOM 1037 C CA . ARG A 1 131 ? -13.374 29.556 16.601 1.00 43.34 131 ARG A CA 1
ATOM 1038 C C . ARG A 1 131 ? -11.982 29.784 17.209 1.00 43.34 131 ARG A C 1
ATOM 1040 O O . ARG A 1 131 ? -11.843 29.730 18.423 1.00 43.34 131 ARG A O 1
ATOM 1047 N N . GLY A 1 132 ? -10.970 30.094 16.400 1.00 38.53 132 GLY A N 1
ATOM 1048 C CA . GLY A 1 132 ? -9.628 30.460 16.874 1.00 38.53 132 GLY A CA 1
ATOM 1049 C C . GLY A 1 132 ? -9.287 31.923 16.592 1.00 38.53 132 GLY A C 1
ATOM 1050 O O . GLY A 1 132 ? -8.507 32.194 15.687 1.00 38.53 132 GLY A O 1
ATOM 1051 N N . GLY A 1 133 ? -9.886 32.866 17.320 1.00 39.03 133 GLY A N 1
ATOM 1052 C CA . GLY A 1 133 ? -9.545 34.287 17.206 1.00 39.03 133 GLY A CA 1
ATOM 1053 C C . GLY A 1 133 ? -10.438 35.176 18.064 1.00 39.03 133 GLY A C 1
ATOM 1054 O O . GLY A 1 133 ? -11.476 35.636 17.598 1.00 39.03 133 GLY A O 1
ATOM 1055 N N . GLY A 1 134 ? -10.041 35.408 19.315 1.00 35.94 134 GLY A N 1
ATOM 1056 C CA . GLY A 1 134 ? -10.720 36.338 20.216 1.00 35.94 134 GLY A CA 1
ATOM 1057 C C . GLY A 1 134 ? -10.401 36.055 21.679 1.00 35.94 134 GLY A C 1
ATOM 1058 O O . GLY A 1 134 ? -11.095 35.263 22.311 1.00 35.94 134 GLY A O 1
ATOM 1059 N N . GLY A 1 135 ? -9.352 36.702 22.180 1.00 33.81 135 GLY A N 1
ATOM 1060 C CA . GLY A 1 135 ? -8.880 36.670 23.563 1.00 33.81 135 GLY A CA 1
ATOM 1061 C C . GLY A 1 135 ? -7.561 37.408 23.660 1.00 33.81 135 GLY A C 1
ATOM 1062 O O . GLY A 1 135 ? -6.555 36.800 23.242 1.00 33.81 135 GLY A O 1
#

Organism: Vitis vinifera (NCBI:txid29760)

Sequence (135 aa):
MVISTTISDSSEHLHATFASRYVRDPLPKFKMPERSIPKEAAFQIISDELMLDGNPRLNLASFVTTWMEEECDKLIMASVNKNYVDMDEYPVTTELQAFLSLLFLSINNCSSSLDLGLANDETNLVRFRHRGGGG

pLDDT: mean 76.94, std 22.1, range [32.81, 98.06]

Secondary structure (DSSP, 8-state):
---------TTGGGS-GGGSGGGTSPPPSSS--SS---HHHHHHHHHHHHTTSPPGGG--S--S-----HHHHHHHHHHTT--TT-TTT-HHHHHHHHHHHHHHHHHTT--SSS-TTTSS-TTGGGGGGGSS---

Radius of gyration: 25.31 Å; chains: 1; bounding box: 41×58×68 Å

InterPro domains:
  IPR002129 Pyridoxal phosphate-dependent decarboxylase, major domain [PF00282] (33-98)
  IPR010107 Glutamate decarboxylase [PTHR43321] (1-98)
  IPR015424 Pyridoxal phosphate-dependent transferase [SSF53383] (11-98)

Foldseek 3Di:
DDPPPPPPPVPQPPDDLVRDPLVVDDDDDDDDDPDDDDPVNVVVVVVVVCVPDDQPVPDPPDPDDNDDDPVVVVVCVVCVPPDLVCCVVCVVSVVVVVVVVVVVCVVVVPDPPDPPVPPPDPPCPVVVVPPPDDD